Protein AF-A0A715ZH93-F1 (afdb_monomer_lite)

Sequence (88 aa):
AQGETQVVRISSLDSSWSLFRPEKMPVADGERLRVTGKIPGLRVSGGDRLQVASVSEDAMTVVVPGRAEPASLPVSDSPFTALKLENG

pLDDT: mean 91.55, std 5.79, range [60.03, 96.81]

Secondary structure (DSSP, 8-state):
---------GGG--TT------------T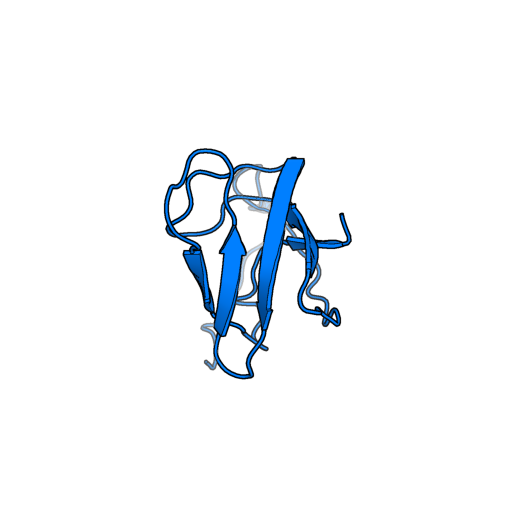T-EEEE-S--TTS---TT-EEEEEEE-SSEEEEE-TT-SSPEEEE--SSTTT---EEE-

Foldseek 3Di:
DPDDDDDDDPVPDDPVDDDDDDDDDDDAAQFKKAACADDPPDPDGGGAIWTWHGDDPFWTWIDHPPDPDTDIDGDDPDPVRDGRIDRD

Struct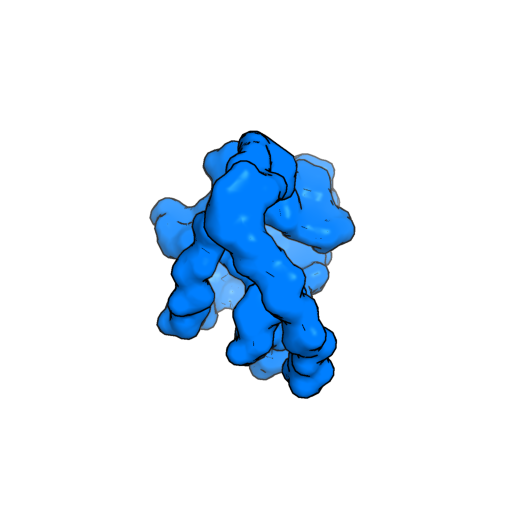ure (mmCIF, N/CA/C/O backbone):
data_AF-A0A715ZH93-F1
#
_entry.id   AF-A0A715ZH93-F1
#
loop_
_atom_site.group_PDB
_atom_site.id
_atom_site.type_symbol
_atom_site.label_atom_id
_atom_site.label_alt_id
_atom_site.label_comp_id
_atom_site.label_asym_id
_atom_site.label_entity_id
_atom_site.label_seq_id
_atom_site.pdbx_PDB_ins_code
_atom_site.Cartn_x
_atom_site.Cartn_y
_atom_site.Cartn_z
_atom_site.occupancy
_atom_site.B_iso_or_equiv
_atom_site.auth_seq_id
_atom_site.auth_comp_id
_atom_site.auth_asym_id
_atom_site.auth_atom_id
_atom_site.pdbx_PDB_model_num
ATOM 1 N N . ALA A 1 1 ? -6.275 -15.880 -0.577 1.00 60.03 1 ALA A N 1
ATOM 2 C CA . ALA A 1 1 ? -6.579 -16.413 -1.924 1.00 60.03 1 ALA A CA 1
ATOM 3 C C . ALA A 1 1 ? -5.468 -17.370 -2.344 1.00 60.03 1 ALA A C 1
ATOM 5 O O . ALA A 1 1 ? -4.306 -17.043 -2.130 1.00 60.03 1 ALA A O 1
ATOM 6 N N . GLN A 1 2 ? -5.802 -18.541 -2.888 1.00 68.88 2 GLN A N 1
ATOM 7 C CA . GLN A 1 2 ? -4.820 -19.445 -3.496 1.00 68.88 2 GLN A CA 1
ATOM 8 C C . GLN A 1 2 ? -4.515 -18.900 -4.899 1.00 68.88 2 GLN A C 1
ATOM 10 O O . GLN A 1 2 ? -5.417 -18.820 -5.727 1.00 68.88 2 GLN A O 1
ATOM 15 N N . GLY A 1 3 ? -3.298 -18.395 -5.112 1.00 77.00 3 GLY A N 1
ATOM 16 C CA . GLY A 1 3 ? -2.908 -17.752 -6.371 1.00 77.00 3 GLY A CA 1
ATOM 17 C C . GLY A 1 3 ? -2.785 -18.743 -7.532 1.00 77.00 3 GLY A C 1
ATOM 18 O O . GLY A 1 3 ? -2.550 -19.934 -7.320 1.00 77.00 3 GLY A O 1
ATOM 19 N N . GLU A 1 4 ? -2.921 -18.246 -8.761 1.00 90.44 4 GLU A N 1
A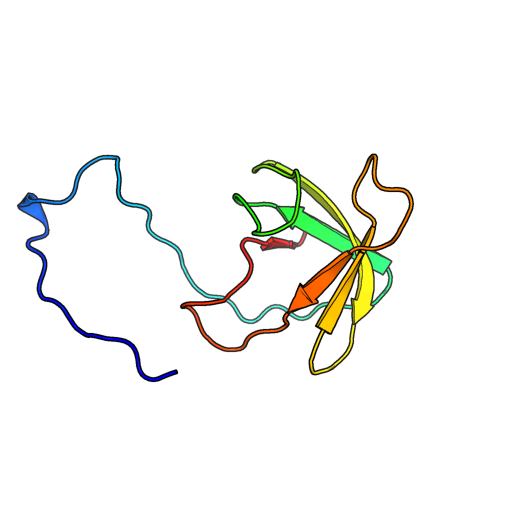TOM 20 C CA . GLU A 1 4 ? -2.607 -19.006 -9.975 1.00 90.44 4 GLU A CA 1
ATOM 21 C C . GLU A 1 4 ? -1.087 -19.197 -10.104 1.00 90.44 4 GLU A C 1
ATOM 23 O O . GLU A 1 4 ? -0.306 -18.318 -9.737 1.00 90.44 4 GLU A O 1
ATOM 28 N N . THR A 1 5 ? -0.654 -20.356 -10.605 1.00 91.12 5 THR A N 1
ATOM 29 C CA . THR A 1 5 ? 0.768 -20.640 -10.848 1.00 91.12 5 THR A CA 1
ATOM 30 C C . THR A 1 5 ? 1.046 -20.682 -12.342 1.00 91.12 5 THR A C 1
ATOM 32 O O . THR A 1 5 ? 0.435 -21.461 -13.067 1.00 91.12 5 THR A O 1
ATOM 35 N N . GLN A 1 6 ? 2.027 -19.897 -12.784 1.00 92.31 6 GLN A N 1
ATOM 36 C CA . GLN A 1 6 ? 2.524 -19.898 -14.156 1.00 92.31 6 GLN A CA 1
ATOM 37 C C . GLN A 1 6 ? 4.050 -20.016 -14.159 1.00 92.31 6 GLN A C 1
ATOM 39 O O . GLN A 1 6 ? 4.736 -19.386 -13.355 1.00 92.31 6 GLN A O 1
ATOM 44 N N . VAL A 1 7 ? 4.592 -20.806 -15.088 1.00 95.31 7 VAL A N 1
ATOM 45 C CA . VAL A 1 7 ? 6.041 -20.891 -15.305 1.00 95.31 7 VAL A CA 1
ATOM 46 C C . VAL A 1 7 ? 6.477 -19.781 -16.257 1.00 95.31 7 VAL A C 1
ATOM 48 O O . VAL A 1 7 ? 6.020 -19.714 -17.397 1.00 95.31 7 VAL A O 1
ATOM 51 N N . VAL A 1 8 ? 7.402 -18.938 -15.800 1.00 95.62 8 VAL A N 1
ATOM 52 C CA . VAL A 1 8 ? 8.023 -17.865 -16.588 1.00 95.62 8 VAL A CA 1
ATOM 53 C C . VAL A 1 8 ? 9.528 -18.111 -16.644 1.00 95.62 8 VAL A C 1
ATOM 55 O O . VAL A 1 8 ? 10.153 -18.432 -15.632 1.00 95.62 8 VAL A O 1
ATOM 58 N N . ARG A 1 9 ? 10.133 -17.989 -17.831 1.00 96.62 9 ARG A N 1
ATOM 59 C CA . ARG A 1 9 ? 11.589 -18.117 -17.974 1.00 96.62 9 ARG A CA 1
ATOM 60 C C . ARG A 1 9 ? 12.253 -16.860 -17.425 1.00 96.62 9 ARG A C 1
ATOM 62 O O . ARG A 1 9 ? 11.874 -15.757 -17.793 1.00 96.62 9 ARG A O 1
ATOM 69 N N . ILE A 1 10 ? 13.301 -17.014 -16.618 1.00 95.31 10 ILE A N 1
ATOM 70 C CA . ILE A 1 10 ? 14.059 -15.862 -16.097 1.00 95.31 10 ILE A CA 1
ATOM 71 C C . ILE A 1 10 ? 14.596 -14.993 -17.249 1.00 95.31 10 ILE A C 1
ATOM 73 O O . ILE A 1 10 ? 14.598 -13.772 -17.154 1.00 95.31 10 ILE A O 1
ATOM 77 N N . SER A 1 11 ? 14.964 -15.608 -18.379 1.00 96.31 11 SER A N 1
ATOM 78 C CA . SER A 1 11 ? 15.439 -14.901 -19.575 1.00 96.31 11 SER A CA 1
ATOM 79 C C . SER A 1 11 ? 14.382 -14.064 -20.303 1.00 96.31 11 SER A C 1
ATOM 81 O O . SER A 1 11 ? 14.751 -13.292 -21.181 1.00 96.31 11 SER A O 1
ATOM 83 N N . SER A 1 12 ? 13.091 -14.213 -19.984 1.00 96.00 12 SER A N 1
ATOM 84 C CA . SER A 1 12 ? 12.024 -13.363 -20.529 1.00 96.00 12 SER A CA 1
ATOM 85 C C . SER A 1 12 ? 11.633 -12.211 -19.603 1.00 96.00 12 SER A C 1
ATOM 87 O O . SER A 1 12 ? 10.686 -11.497 -19.914 1.00 96.00 12 SER A O 1
ATOM 89 N N . LEU A 1 13 ? 12.300 -12.051 -18.456 1.00 96.56 13 LEU A N 1
ATOM 90 C CA . LEU A 1 13 ? 12.064 -10.918 -17.567 1.00 96.56 13 LEU A CA 1
ATOM 91 C C . LEU A 1 13 ? 12.749 -9.667 -18.128 1.00 96.56 13 LEU A C 1
ATOM 93 O O . LEU A 1 13 ? 13.922 -9.700 -18.498 1.00 96.56 13 LEU A O 1
ATOM 97 N N . ASP A 1 14 ? 12.015 -8.563 -18.151 1.00 96.38 14 ASP A N 1
ATOM 98 C CA . ASP A 1 14 ? 12.494 -7.238 -18.537 1.00 96.38 14 ASP A CA 1
ATOM 99 C C . ASP A 1 14 ? 12.105 -6.186 -17.478 1.00 96.38 14 ASP A C 1
ATOM 101 O O . ASP A 1 14 ? 11.686 -6.519 -16.366 1.00 96.38 14 ASP A O 1
ATOM 105 N N . SER A 1 15 ? 12.248 -4.901 -17.809 1.00 95.88 15 SER A N 1
ATOM 106 C CA . SER A 1 15 ? 11.972 -3.785 -16.896 1.00 95.88 15 SER A CA 1
ATOM 107 C C . SER A 1 15 ? 10.498 -3.612 -16.514 1.00 95.88 15 SER A C 1
ATOM 109 O O . SER A 1 15 ? 10.201 -2.797 -15.642 1.00 95.88 15 SER A O 1
ATOM 111 N N . SER A 1 16 ? 9.570 -4.359 -17.122 1.00 94.38 16 SER A N 1
ATOM 112 C CA . SER A 1 16 ? 8.166 -4.379 -16.694 1.00 94.38 16 SER A CA 1
ATOM 113 C C . SER A 1 16 ? 7.949 -5.158 -15.389 1.00 94.38 16 SER A C 1
ATOM 115 O O . SER A 1 16 ? 6.902 -5.016 -14.754 1.00 94.38 16 SER A O 1
ATOM 117 N N . TRP A 1 17 ? 8.939 -5.947 -14.955 1.00 94.06 17 TRP A N 1
ATOM 118 C CA . TRP A 1 17 ? 8.874 -6.745 -13.736 1.00 94.06 17 TRP A CA 1
ATOM 119 C C . TRP A 1 17 ? 9.446 -6.007 -12.528 1.00 94.06 17 TRP A C 1
ATOM 121 O O . TRP A 1 17 ? 10.376 -5.209 -12.613 1.00 94.06 17 TRP A O 1
ATOM 131 N N . SER A 1 18 ? 8.895 -6.299 -11.354 1.00 91.19 18 SER A N 1
ATOM 132 C CA . SER A 1 18 ? 9.387 -5.785 -10.077 1.00 91.19 18 SER A CA 1
ATOM 133 C C . SER A 1 18 ? 9.361 -6.892 -9.034 1.00 91.19 18 SER A C 1
ATOM 135 O O . SER A 1 18 ? 8.394 -7.648 -8.951 1.00 91.19 18 SER A O 1
ATOM 137 N N . LEU A 1 19 ? 10.424 -6.975 -8.236 1.00 91.44 19 LEU A N 1
ATOM 138 C CA . LEU A 1 19 ? 10.553 -7.936 -7.147 1.00 91.44 19 LEU A CA 1
ATOM 139 C C . LEU A 1 19 ? 10.306 -7.235 -5.812 1.00 91.44 19 LEU A C 1
ATOM 141 O O . LEU A 1 19 ? 10.887 -6.187 -5.539 1.00 91.44 19 LEU A O 1
ATOM 145 N N . PHE A 1 20 ? 9.476 -7.846 -4.973 1.00 90.12 20 PHE A N 1
ATOM 146 C CA . PHE A 1 20 ? 9.173 -7.369 -3.628 1.00 90.12 20 PHE A CA 1
ATOM 147 C C . PHE A 1 20 ? 9.423 -8.489 -2.622 1.00 90.12 20 PHE A C 1
ATOM 149 O O . PHE A 1 20 ? 9.220 -9.665 -2.930 1.00 90.12 20 PHE A O 1
ATOM 156 N N . ARG A 1 21 ? 9.834 -8.118 -1.409 1.00 90.88 21 ARG A N 1
ATOM 157 C CA . ARG A 1 21 ? 9.917 -9.035 -0.272 1.00 90.88 21 ARG A CA 1
ATOM 158 C C . ARG A 1 21 ? 8.753 -8.733 0.675 1.00 90.88 21 ARG A C 1
ATOM 160 O O . ARG A 1 21 ? 8.695 -7.609 1.164 1.00 90.88 21 ARG A O 1
ATOM 167 N N . PRO A 1 22 ? 7.834 -9.682 0.923 1.00 90.62 22 PRO A N 1
ATOM 168 C CA . PRO A 1 22 ? 6.759 -9.467 1.880 1.00 90.62 22 PRO A CA 1
ATOM 169 C C . PRO A 1 22 ? 7.317 -9.426 3.304 1.00 90.62 22 PRO A C 1
ATOM 171 O O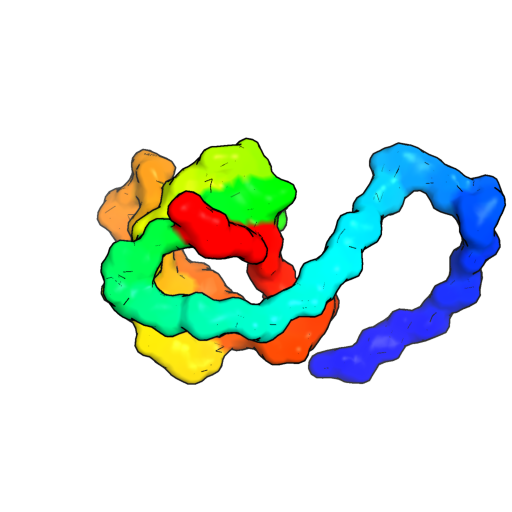 . PRO A 1 22 ? 8.212 -10.199 3.653 1.00 90.62 22 PRO A O 1
ATOM 174 N N . GLU A 1 23 ? 6.753 -8.550 4.126 1.00 90.94 23 GLU A N 1
ATOM 175 C CA . GLU A 1 23 ? 7.113 -8.383 5.529 1.00 90.94 23 GLU A CA 1
ATOM 176 C C . GLU A 1 23 ? 5.842 -8.209 6.362 1.00 90.94 23 GLU A C 1
ATOM 178 O O . GLU A 1 23 ? 4.893 -7.551 5.936 1.00 90.94 23 GLU A O 1
ATOM 183 N N . LYS A 1 24 ? 5.815 -8.825 7.547 1.00 90.12 24 LYS A N 1
ATOM 184 C CA . LYS A 1 24 ? 4.804 -8.531 8.563 1.00 90.12 24 LYS A CA 1
ATOM 185 C C . LYS A 1 24 ? 5.380 -7.463 9.477 1.00 90.12 24 LYS A C 1
ATOM 187 O O . LYS A 1 24 ? 6.252 -7.772 10.284 1.00 90.12 24 LYS A O 1
ATOM 192 N N . MET A 1 25 ? 4.893 -6.238 9.342 1.00 90.50 25 MET A N 1
ATOM 193 C CA . MET A 1 25 ? 5.299 -5.122 10.192 1.00 90.50 25 MET A CA 1
ATOM 194 C C . MET A 1 25 ? 4.184 -4.788 11.193 1.00 90.50 25 MET A C 1
ATOM 196 O O . MET A 1 25 ? 3.013 -4.775 10.802 1.00 90.50 25 MET A O 1
ATOM 200 N N . PRO A 1 26 ? 4.506 -4.540 12.474 1.00 90.56 26 PRO A N 1
ATOM 201 C CA . PRO A 1 26 ? 3.539 -3.972 13.403 1.00 90.56 26 PRO A CA 1
ATOM 202 C C . PRO A 1 26 ? 3.229 -2.530 12.987 1.00 90.56 26 PRO A C 1
ATOM 204 O O . PRO A 1 26 ? 4.130 -1.813 12.557 1.00 90.56 26 PRO A O 1
ATOM 207 N N . VAL A 1 27 ? 1.967 -2.120 13.119 1.00 93.75 27 VAL A N 1
ATOM 208 C CA . VAL A 1 27 ? 1.536 -0.740 12.871 1.00 93.75 27 VAL A CA 1
ATOM 209 C C . VAL A 1 27 ? 0.643 -0.275 14.012 1.00 93.75 27 VAL A C 1
ATOM 211 O O . VAL A 1 27 ? -0.231 -1.027 14.448 1.00 93.75 27 VAL A O 1
ATOM 214 N N . ALA A 1 28 ? 0.848 0.954 14.478 1.00 94.56 28 ALA A N 1
ATOM 215 C CA . ALA A 1 28 ? 0.052 1.567 15.536 1.00 94.56 28 ALA A CA 1
ATOM 216 C C . ALA A 1 28 ? -0.610 2.887 15.107 1.00 94.56 28 ALA A C 1
ATOM 218 O O . ALA A 1 28 ? -0.193 3.557 14.160 1.00 94.56 28 ALA A O 1
ATOM 219 N N . ASP A 1 29 ? -1.635 3.291 15.855 1.00 96.19 29 ASP A N 1
ATOM 220 C CA . ASP A 1 29 ? -2.283 4.593 15.702 1.00 96.19 29 ASP A CA 1
ATOM 221 C C . ASP A 1 29 ? -1.265 5.733 15.867 1.00 96.19 29 ASP A C 1
ATOM 223 O O . ASP A 1 29 ? -0.424 5.730 16.768 1.00 96.19 29 ASP A O 1
ATOM 227 N N . GLY A 1 30 ? -1.335 6.731 14.987 1.00 95.31 30 GLY A N 1
ATOM 228 C CA . GLY A 1 30 ? -0.408 7.862 14.960 1.00 95.31 30 GLY A CA 1
ATOM 229 C C . GLY A 1 30 ? 0.939 7.577 14.287 1.00 95.31 30 GLY A C 1
ATOM 230 O O . GLY A 1 30 ? 1.707 8.521 14.078 1.00 95.31 30 GLY A O 1
ATOM 231 N N . GLU A 1 31 ? 1.228 6.328 13.911 1.00 95.94 31 GLU A N 1
ATOM 232 C CA . GLU A 1 31 ? 2.477 5.959 13.248 1.00 95.94 31 GLU A CA 1
ATOM 233 C C . GLU A 1 31 ? 2.634 6.638 11.880 1.00 95.94 31 GLU A C 1
ATOM 235 O O . GLU A 1 31 ? 1.669 6.991 11.196 1.00 95.94 31 GLU A O 1
ATOM 240 N N . ARG A 1 32 ? 3.888 6.843 11.475 1.00 96.19 32 ARG A N 1
ATOM 241 C CA . ARG A 1 32 ? 4.240 7.375 10.161 1.00 96.19 32 ARG A CA 1
ATOM 242 C C . ARG A 1 32 ? 4.770 6.262 9.280 1.00 96.19 32 ARG A C 1
ATOM 244 O O . ARG A 1 32 ? 5.742 5.597 9.621 1.00 96.19 32 ARG A O 1
ATOM 251 N N . LEU A 1 33 ? 4.157 6.133 8.114 1.00 95.69 33 LEU A N 1
ATOM 252 C CA . LEU A 1 33 ? 4.529 5.150 7.110 1.00 95.69 33 LEU A CA 1
ATOM 253 C C . LEU A 1 33 ? 5.023 5.854 5.855 1.00 95.69 33 LEU A C 1
ATOM 255 O O . LEU A 1 33 ? 4.578 6.958 5.513 1.00 95.69 33 LEU A O 1
ATOM 259 N N . ARG A 1 34 ? 5.929 5.191 5.147 1.00 95.75 34 ARG A N 1
ATOM 260 C CA . ARG A 1 34 ? 6.431 5.627 3.853 1.00 95.75 34 ARG A CA 1
ATOM 261 C C . ARG A 1 34 ? 5.917 4.708 2.764 1.00 95.75 34 ARG A C 1
ATOM 263 O O . ARG A 1 34 ? 5.884 3.491 2.905 1.00 95.75 34 ARG A O 1
ATOM 270 N N . VAL A 1 35 ? 5.491 5.316 1.669 1.00 95.25 35 VAL A N 1
ATOM 271 C CA . VAL A 1 35 ? 4.999 4.611 0.492 1.00 95.25 35 VAL A CA 1
ATOM 272 C C . VAL A 1 35 ? 6.192 4.164 -0.346 1.00 95.25 35 VAL A C 1
ATOM 274 O O . VAL A 1 35 ? 7.031 4.984 -0.710 1.00 95.25 35 VAL A O 1
ATOM 277 N N . THR A 1 36 ? 6.263 2.880 -0.697 1.00 93.50 36 THR A N 1
ATOM 278 C CA . THR A 1 36 ? 7.330 2.325 -1.558 1.00 93.50 36 THR A CA 1
ATOM 279 C C . THR A 1 36 ? 6.872 2.119 -3.004 1.00 93.50 36 THR A C 1
ATOM 281 O O . THR A 1 36 ? 7.672 1.850 -3.897 1.00 93.50 36 THR A O 1
ATOM 284 N N . GLY A 1 37 ? 5.578 2.299 -3.280 1.00 91.56 37 GLY A N 1
ATOM 285 C CA . GLY A 1 37 ? 5.018 2.265 -4.626 1.00 91.56 37 GLY A CA 1
ATOM 286 C C . GLY A 1 37 ? 3.529 2.596 -4.649 1.00 91.56 37 GLY A C 1
ATOM 287 O O . GLY A 1 37 ? 2.925 2.883 -3.625 1.00 91.56 37 GLY A O 1
ATOM 288 N N . LYS A 1 38 ? 2.913 2.550 -5.831 1.00 91.31 38 LYS A N 1
ATOM 289 C CA . LYS A 1 38 ? 1.497 2.908 -5.998 1.00 91.31 38 LYS A CA 1
ATOM 290 C C . LYS A 1 38 ? 0.578 2.072 -5.095 1.00 91.31 38 LYS A C 1
ATOM 292 O O . LYS A 1 38 ? 0.630 0.842 -5.143 1.00 91.31 38 LYS A O 1
ATOM 297 N N . ILE A 1 39 ? -0.314 2.750 -4.373 1.00 91.44 39 ILE A N 1
ATOM 298 C CA . ILE A 1 39 ? -1.393 2.144 -3.583 1.00 91.44 39 ILE A CA 1
ATOM 299 C C . ILE A 1 39 ? -2.722 2.358 -4.325 1.00 91.44 39 ILE A C 1
ATOM 301 O O . ILE A 1 39 ? -3.056 3.502 -4.647 1.00 91.44 39 ILE A O 1
ATOM 305 N N . PRO A 1 40 ? -3.487 1.295 -4.641 1.00 87.31 40 PRO A N 1
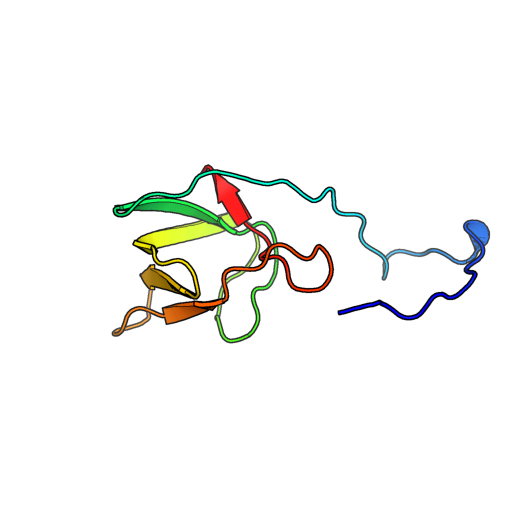ATOM 306 C CA . PRO A 1 40 ? -4.791 1.430 -5.286 1.00 87.31 40 PRO A CA 1
ATOM 307 C C . PRO A 1 40 ? -5.729 2.365 -4.511 1.00 87.31 40 PRO A C 1
ATOM 309 O O . PRO A 1 40 ? -5.800 2.313 -3.289 1.00 87.31 40 PRO A O 1
ATOM 312 N N . GLY A 1 41 ? -6.449 3.234 -5.223 1.00 87.75 41 GLY A N 1
ATOM 313 C CA . GLY A 1 41 ? -7.403 4.176 -4.621 1.00 87.75 41 GLY A CA 1
ATOM 314 C C . GLY A 1 41 ? -6.788 5.440 -4.006 1.00 87.75 41 GLY A C 1
ATOM 315 O O . GLY A 1 41 ? -7.524 6.392 -3.751 1.00 87.75 41 GLY A O 1
ATOM 316 N N . LEU A 1 42 ? -5.463 5.508 -3.837 1.00 91.75 42 LEU A N 1
ATOM 317 C CA . LEU A 1 42 ? -4.769 6.696 -3.339 1.00 91.75 42 LEU A CA 1
ATOM 318 C C . LEU A 1 42 ? -3.975 7.400 -4.443 1.00 91.75 42 LEU A C 1
ATOM 320 O O . LEU A 1 42 ? -3.375 6.769 -5.313 1.00 91.75 42 LEU A O 1
ATOM 324 N N . ARG A 1 43 ? -3.922 8.734 -4.378 1.00 91.19 43 ARG A N 1
ATOM 325 C CA . ARG A 1 43 ? -3.019 9.553 -5.202 1.00 91.19 43 ARG A CA 1
ATOM 326 C C . ARG A 1 43 ? -1.692 9.762 -4.471 1.00 91.19 43 ARG A C 1
ATOM 328 O O . ARG A 1 43 ? -1.373 10.882 -4.097 1.00 91.19 43 ARG A O 1
ATOM 335 N N . VAL A 1 44 ? -0.965 8.669 -4.251 1.00 92.38 44 VAL A N 1
ATOM 336 C CA . VAL A 1 44 ? 0.372 8.667 -3.635 1.00 92.38 44 VAL A CA 1
ATOM 337 C C . VAL A 1 44 ? 1.354 7.859 -4.475 1.00 92.38 44 VAL A C 1
ATOM 339 O O . VAL A 1 44 ? 0.964 6.943 -5.206 1.00 92.38 44 VAL A O 1
ATOM 342 N N . SER A 1 45 ? 2.628 8.209 -4.365 1.00 92.44 45 SER A N 1
ATOM 343 C CA . SER A 1 45 ? 3.755 7.614 -5.077 1.00 92.44 45 SER A CA 1
ATOM 344 C C . SER A 1 45 ? 4.874 7.222 -4.113 1.00 92.44 45 SER A C 1
ATOM 346 O O . SER A 1 45 ? 4.855 7.568 -2.933 1.00 92.44 45 SER A O 1
ATOM 348 N N . GLY A 1 46 ? 5.859 6.476 -4.620 1.00 92.62 46 GLY A N 1
ATOM 349 C CA . GLY A 1 46 ? 7.040 6.109 -3.840 1.0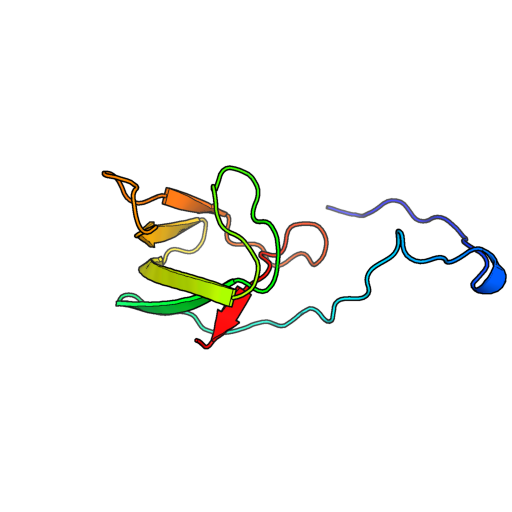0 92.62 46 GLY A CA 1
ATOM 350 C C . GLY A 1 46 ? 7.725 7.343 -3.241 1.00 92.62 46 GLY A C 1
ATOM 351 O O . GLY A 1 46 ? 7.954 8.323 -3.945 1.00 92.62 46 GLY A O 1
ATOM 352 N N . GLY A 1 47 ? 8.036 7.288 -1.948 1.00 92.12 47 GLY A N 1
ATOM 353 C CA . GLY A 1 47 ? 8.624 8.381 -1.177 1.00 92.12 47 GLY A CA 1
ATOM 354 C C . GLY A 1 47 ? 7.616 9.227 -0.392 1.00 92.12 47 GLY A C 1
ATOM 355 O O . GLY A 1 47 ? 8.032 9.889 0.565 1.00 92.12 47 GLY A O 1
ATOM 356 N N . ASP A 1 48 ? 6.321 9.167 -0.728 1.00 94.81 48 ASP A N 1
ATOM 357 C CA . ASP A 1 48 ? 5.273 9.881 0.006 1.00 94.81 48 ASP A CA 1
ATOM 358 C C . ASP A 1 48 ? 5.121 9.347 1.434 1.00 94.81 48 ASP A C 1
ATOM 360 O O . ASP A 1 48 ? 5.430 8.192 1.738 1.00 94.81 48 ASP A O 1
ATOM 364 N N . ARG A 1 49 ? 4.618 10.210 2.321 1.00 95.19 49 ARG A N 1
ATOM 365 C CA . ARG A 1 49 ? 4.371 9.884 3.728 1.00 95.19 49 ARG A CA 1
ATOM 366 C C . ARG A 1 49 ? 2.883 9.835 4.025 1.00 95.19 49 ARG A C 1
ATOM 368 O O . ARG A 1 49 ? 2.127 10.701 3.586 1.00 95.19 49 ARG A O 1
ATOM 375 N N . LEU A 1 50 ? 2.506 8.857 4.835 1.00 95.56 50 LEU A N 1
ATOM 376 C CA . LEU A 1 50 ? 1.163 8.666 5.360 1.00 95.56 50 LEU A CA 1
ATOM 377 C C . LEU A 1 50 ? 1.215 8.680 6.885 1.00 95.56 50 LEU A C 1
ATOM 379 O O . LEU A 1 50 ? 2.170 8.178 7.480 1.00 95.56 50 LEU A O 1
ATOM 383 N N . GLN A 1 51 ? 0.190 9.250 7.511 1.00 96.31 51 GLN A N 1
ATOM 384 C CA . GLN A 1 51 ? 0.008 9.160 8.956 1.00 96.31 51 GLN A CA 1
ATOM 385 C C . GLN A 1 51 ? -1.153 8.222 9.253 1.00 96.31 51 GLN A C 1
ATOM 387 O O . GLN A 1 51 ? -2.245 8.407 8.721 1.00 96.31 51 GLN A O 1
ATOM 392 N N . VAL A 1 52 ? -0.921 7.229 10.099 1.00 96.81 52 VAL A N 1
ATOM 393 C CA . VAL A 1 52 ? -1.945 6.287 10.538 1.00 96.81 52 VAL A CA 1
ATOM 394 C C . VAL A 1 52 ? -2.887 7.006 11.496 1.00 96.81 52 VAL A C 1
ATOM 396 O O . VAL A 1 52 ? -2.454 7.580 12.493 1.00 96.81 52 VAL A O 1
ATOM 399 N N . ALA A 1 53 ? -4.175 7.016 11.166 1.00 96.75 53 ALA A N 1
ATOM 400 C CA . ALA A 1 53 ? -5.217 7.577 12.017 1.00 96.75 53 ALA A CA 1
ATOM 401 C C . ALA A 1 53 ? -5.805 6.510 12.947 1.00 96.75 53 ALA A C 1
ATOM 403 O O . ALA A 1 53 ? -6.024 6.797 14.119 1.00 96.75 53 ALA A O 1
ATOM 404 N N . SER A 1 54 ? -6.023 5.295 12.438 1.00 96.31 54 SER A N 1
ATOM 405 C CA . SER A 1 54 ? -6.443 4.149 13.244 1.00 96.31 54 SER A CA 1
ATOM 406 C C . SER A 1 54 ? -6.069 2.818 12.597 1.00 96.31 54 SER A C 1
ATOM 408 O O . SER A 1 54 ? -6.017 2.713 11.366 1.00 96.31 54 SER A O 1
ATOM 410 N N . VAL A 1 55 ? -5.866 1.790 13.416 1.00 94.25 55 VAL A N 1
ATOM 411 C CA . VAL A 1 55 ? -5.638 0.405 12.991 1.00 94.25 55 VAL A CA 1
ATOM 412 C C . VAL A 1 55 ? -6.690 -0.513 13.611 1.00 94.25 55 VAL A C 1
ATOM 414 O O . VAL A 1 55 ? -6.989 -0.442 14.800 1.00 94.25 55 VAL A O 1
ATOM 417 N N . SER A 1 56 ? -7.246 -1.402 12.794 1.00 92.06 56 SER A N 1
ATOM 418 C CA . SER A 1 56 ? -8.113 -2.507 13.210 1.00 92.06 56 SER A CA 1
ATOM 419 C C . SER A 1 56 ? -7.710 -3.785 12.471 1.00 92.06 56 SER A C 1
ATOM 421 O O . SER A 1 56 ? -6.859 -3.734 11.583 1.00 92.06 56 SER A O 1
ATOM 423 N N . GLU A 1 57 ? -8.312 -4.923 12.824 1.00 86.88 57 GLU A N 1
ATOM 424 C CA . GLU A 1 57 ? -7.999 -6.215 12.194 1.00 86.88 57 GLU A CA 1
ATOM 425 C C . GLU A 1 57 ? -8.266 -6.218 10.679 1.00 86.88 57 GLU A C 1
ATOM 427 O O . GLU A 1 57 ? -7.475 -6.774 9.922 1.00 86.88 57 GLU A O 1
ATOM 432 N N . ASP A 1 58 ? -9.326 -5.539 10.230 1.00 88.19 58 ASP A N 1
ATOM 433 C CA . ASP A 1 58 ? -9.756 -5.566 8.826 1.00 88.19 58 ASP A CA 1
ATOM 434 C C . ASP A 1 58 ? -9.225 -4.382 8.005 1.00 88.19 58 ASP A C 1
ATOM 436 O O . ASP A 1 58 ? -9.029 -4.470 6.787 1.00 88.19 58 ASP A O 1
ATOM 440 N N . ALA A 1 59 ? -9.020 -3.236 8.657 1.00 92.75 59 ALA A N 1
ATOM 441 C CA . ALA A 1 59 ? -8.706 -1.990 7.974 1.00 92.75 59 ALA A CA 1
ATOM 442 C C . ALA A 1 59 ? -7.804 -1.069 8.795 1.00 92.75 59 ALA A C 1
ATOM 444 O O . ALA A 1 59 ? -7.949 -0.920 10.009 1.00 92.75 59 ALA A O 1
ATOM 445 N N . MET A 1 60 ? -6.932 -0.366 8.081 1.00 95.00 60 MET A N 1
ATOM 446 C CA . MET A 1 60 ? -6.142 0.744 8.592 1.00 95.00 60 MET A CA 1
ATOM 447 C C . MET A 1 60 ? -6.621 2.032 7.927 1.00 95.00 60 MET A C 1
ATOM 449 O O . MET A 1 60 ? -6.765 2.086 6.705 1.00 95.00 60 MET A O 1
ATOM 453 N N . THR A 1 61 ? -6.850 3.086 8.704 1.00 96.44 61 THR A N 1
ATOM 454 C CA . THR A 1 61 ? -7.142 4.412 8.157 1.00 96.44 61 THR A CA 1
ATOM 455 C C . THR A 1 61 ? -5.898 5.289 8.169 1.00 96.44 61 THR A C 1
ATOM 457 O O . THR A 1 61 ? -5.123 5.289 9.125 1.00 96.44 61 THR A O 1
ATOM 460 N N . VAL A 1 62 ? -5.688 6.041 7.090 1.00 96.44 62 VAL A N 1
ATOM 461 C CA . VAL A 1 62 ? -4.520 6.911 6.926 1.00 96.44 62 VAL A CA 1
ATOM 462 C C . VAL A 1 62 ? -4.920 8.312 6.488 1.00 96.44 62 VAL A C 1
ATOM 464 O O . VAL A 1 62 ? -5.769 8.502 5.616 1.00 96.44 62 VAL A O 1
ATOM 467 N N . VAL A 1 63 ? -4.268 9.314 7.060 1.00 96.50 63 VAL A N 1
ATOM 468 C CA . VAL A 1 63 ? -4.318 10.689 6.574 1.00 96.50 63 VAL A CA 1
ATOM 469 C C . VAL A 1 63 ? -3.365 10.808 5.390 1.00 96.50 63 VAL A C 1
ATOM 471 O O . VAL A 1 63 ? -2.165 10.547 5.503 1.00 96.50 63 VAL A O 1
ATOM 474 N N . VAL A 1 64 ? -3.920 11.207 4.247 1.00 94.44 64 VAL A N 1
ATOM 475 C CA . VAL A 1 64 ? -3.179 11.425 3.002 1.00 94.44 64 VAL A CA 1
ATOM 476 C C . VAL A 1 64 ? -3.065 12.932 2.766 1.00 94.44 64 VAL A C 1
ATOM 478 O O . VAL A 1 64 ? -4.100 13.606 2.758 1.00 94.44 64 VAL A O 1
ATOM 481 N N . PRO A 1 65 ? -1.859 13.483 2.540 1.00 88.75 65 PRO A N 1
ATOM 482 C CA . PRO A 1 65 ? -1.705 14.894 2.205 1.00 88.75 65 PRO A CA 1
ATOM 483 C C . PRO A 1 65 ? -2.597 15.305 1.025 1.00 88.75 65 PRO A C 1
ATOM 485 O O . PRO A 1 65 ? -2.623 14.649 -0.014 1.00 88.75 65 PRO A O 1
ATOM 488 N N . GLY A 1 66 ? -3.349 16.395 1.192 1.00 88.50 66 GLY A N 1
ATOM 489 C CA . GLY A 1 66 ? -4.260 16.905 0.163 1.00 88.50 66 GLY A CA 1
ATOM 490 C C . GLY A 1 66 ? -5.621 16.202 0.084 1.00 88.50 66 GLY A C 1
ATOM 491 O O . GLY A 1 66 ? -6.421 16.547 -0.786 1.00 88.50 66 GLY A O 1
ATOM 492 N N . ARG A 1 67 ? -5.922 15.256 0.984 1.00 90.06 67 ARG A N 1
ATOM 493 C CA . ARG A 1 67 ? -7.262 14.675 1.144 1.00 90.06 67 ARG A CA 1
ATOM 494 C C . ARG A 1 67 ? -7.920 15.223 2.411 1.00 90.06 67 ARG A C 1
ATOM 496 O O . ARG A 1 67 ? -7.277 15.289 3.451 1.00 90.06 67 ARG A O 1
ATOM 503 N N . ALA A 1 68 ? -9.193 15.609 2.313 1.00 89.00 68 ALA A N 1
ATOM 504 C CA . ALA A 1 68 ? -9.951 16.127 3.454 1.00 89.00 68 ALA A CA 1
ATOM 505 C C . ALA A 1 68 ? -10.269 15.032 4.486 1.00 89.00 68 ALA A C 1
ATOM 507 O O . ALA A 1 68 ? -10.137 15.256 5.682 1.00 89.00 68 ALA A O 1
ATOM 508 N N . GLU A 1 69 ? -10.628 13.837 4.009 1.00 93.31 69 GLU A N 1
ATOM 509 C CA . GLU A 1 69 ? -11.005 12.702 4.856 1.00 93.31 69 GLU A CA 1
ATOM 510 C C . GLU A 1 69 ? -9.897 11.632 4.916 1.00 93.31 69 GLU A C 1
ATOM 512 O O . GLU A 1 69 ? -9.204 11.415 3.907 1.00 93.31 69 GLU A O 1
ATOM 517 N N . PRO A 1 70 ? -9.748 10.894 6.034 1.00 94.44 70 PRO A N 1
ATOM 518 C CA . PRO A 1 70 ? -8.876 9.723 6.124 1.00 94.44 70 PRO A CA 1
ATOM 519 C C . PRO A 1 70 ? -9.278 8.617 5.146 1.00 94.44 70 PRO A C 1
ATOM 521 O O . PRO A 1 70 ? -10.459 8.388 4.868 1.00 94.44 70 PRO A O 1
ATOM 524 N N . ALA A 1 71 ? -8.293 7.947 4.555 1.00 95.31 71 ALA A N 1
ATOM 525 C CA . ALA A 1 71 ? -8.508 6.872 3.594 1.00 95.31 71 ALA A CA 1
ATOM 526 C C . ALA A 1 71 ? -8.413 5.514 4.272 1.00 95.31 71 ALA A C 1
ATOM 528 O O . ALA A 1 71 ? -7.484 5.279 5.033 1.00 95.31 71 ALA A O 1
ATOM 529 N N . SER A 1 72 ? -9.357 4.624 3.974 1.00 94.94 72 SER A N 1
ATOM 530 C CA . SER A 1 72 ? -9.319 3.243 4.444 1.00 94.94 72 SER A CA 1
ATOM 531 C C . SER A 1 72 ? -8.475 2.396 3.494 1.00 94.94 72 SER A C 1
ATOM 533 O O . SER A 1 72 ? -8.666 2.439 2.277 1.00 94.94 72 SER A O 1
ATOM 535 N N . LEU A 1 73 ? -7.529 1.657 4.062 1.00 93.19 73 LEU A N 1
ATOM 536 C CA . LEU A 1 73 ? -6.677 0.696 3.385 1.00 93.19 73 LEU A CA 1
ATOM 537 C C . LEU A 1 73 ? -6.926 -0.691 3.988 1.00 93.19 73 LEU A C 1
ATOM 539 O O . LEU A 1 73 ? -6.967 -0.812 5.215 1.00 93.19 73 LEU A O 1
ATOM 543 N N . PRO A 1 74 ? -7.080 -1.737 3.160 1.00 91.56 74 PRO A N 1
ATOM 544 C CA . PRO A 1 74 ? -7.275 -3.087 3.664 1.00 91.56 74 PRO A CA 1
ATOM 545 C C . PRO A 1 74 ? -6.001 -3.586 4.346 1.00 91.56 74 PRO A C 1
ATOM 547 O O . PRO A 1 74 ? -4.902 -3.441 3.801 1.00 91.56 74 PRO A O 1
ATOM 550 N N . VAL A 1 75 ? -6.152 -4.211 5.511 1.00 88.69 75 VAL A N 1
ATOM 551 C CA . VAL A 1 75 ? -5.073 -4.987 6.126 1.00 88.69 75 VAL A CA 1
ATOM 552 C C . VAL A 1 75 ? -5.094 -6.374 5.489 1.00 88.69 75 VAL A C 1
ATOM 554 O O . VAL A 1 75 ? -6.147 -6.989 5.342 1.00 88.69 75 VAL A O 1
ATOM 557 N N . SER A 1 76 ? -3.937 -6.848 5.031 1.00 84.44 76 SER A N 1
ATOM 558 C CA . SER A 1 76 ? -3.823 -8.150 4.374 1.00 84.44 76 SER A CA 1
ATOM 559 C C . SER A 1 76 ? -2.608 -8.906 4.879 1.00 84.44 76 SER A C 1
ATOM 561 O O . SER A 1 76 ? -1.519 -8.348 5.009 1.00 84.44 76 SER A O 1
ATOM 563 N N . ASP A 1 77 ? -2.794 -10.203 5.099 1.00 84.31 77 ASP A N 1
ATOM 564 C CA . ASP A 1 77 ? -1.743 -11.171 5.391 1.00 84.31 77 ASP A CA 1
ATOM 565 C C . ASP A 1 77 ? -1.213 -11.879 4.127 1.00 84.31 77 ASP A C 1
ATOM 567 O O . ASP A 1 77 ? -0.324 -12.731 4.212 1.00 84.31 77 ASP A O 1
ATOM 571 N N . SER A 1 78 ? -1.729 -11.519 2.946 1.00 87.75 78 SER A N 1
ATOM 572 C CA . SER A 1 78 ? -1.372 -12.124 1.665 1.00 87.75 78 SER A CA 1
ATOM 573 C C . SER A 1 78 ? -0.392 -11.258 0.866 1.00 87.75 78 SER A C 1
ATOM 575 O O . SER A 1 78 ? -0.668 -10.080 0.631 1.00 87.75 78 SER A O 1
ATOM 577 N N . PRO A 1 79 ? 0.695 -11.834 0.314 1.00 85.94 79 PRO A N 1
ATOM 578 C CA . PRO A 1 79 ? 1.642 -11.083 -0.512 1.00 85.94 79 PRO A CA 1
ATOM 579 C C . PRO A 1 79 ? 1.029 -10.554 -1.821 1.00 85.94 79 PRO A C 1
ATOM 581 O O . PRO A 1 79 ? 1.568 -9.622 -2.407 1.00 85.94 79 PRO A O 1
ATOM 584 N N . PHE A 1 80 ? -0.095 -11.114 -2.282 1.00 86.00 80 PHE A N 1
ATOM 585 C CA . PHE A 1 80 ? -0.756 -10.691 -3.524 1.00 86.00 80 PHE A CA 1
ATOM 586 C C . PHE A 1 80 ? -1.568 -9.400 -3.375 1.00 86.00 80 PHE A C 1
ATOM 588 O O . PHE A 1 80 ? -1.839 -8.726 -4.366 1.00 86.00 80 PHE A O 1
ATOM 595 N N . THR A 1 81 ? -1.967 -9.065 -2.149 1.00 87.19 81 THR A N 1
ATOM 596 C CA . THR A 1 81 ? -2.783 -7.882 -1.840 1.00 87.19 81 THR A CA 1
ATOM 597 C C . THR A 1 81 ? -2.132 -6.972 -0.798 1.00 87.19 81 THR A C 1
ATOM 599 O O . THR A 1 81 ? -2.738 -5.983 -0.393 1.00 87.19 81 THR A O 1
ATOM 602 N N . ALA A 1 82 ? -0.902 -7.282 -0.378 1.00 89.81 82 ALA A N 1
ATOM 603 C CA . ALA A 1 82 ? -0.140 -6.490 0.576 1.00 89.81 82 ALA A CA 1
ATOM 604 C C . ALA A 1 82 ? 0.093 -5.052 0.080 1.00 89.81 82 ALA A C 1
ATOM 606 O O . ALA A 1 82 ? 0.319 -4.795 -1.108 1.00 89.81 82 ALA A O 1
ATOM 607 N N . LEU A 1 83 ? 0.063 -4.109 1.021 1.00 91.94 83 LEU A N 1
ATOM 608 C CA . LEU A 1 83 ? 0.313 -2.695 0.760 1.00 91.94 83 LEU A CA 1
ATOM 609 C C . LEU A 1 83 ? 1.814 -2.434 0.572 1.00 91.94 83 LEU A C 1
ATOM 611 O O . LEU A 1 83 ? 2.654 -3.010 1.257 1.00 91.94 83 LEU A O 1
ATOM 615 N N . LYS A 1 84 ? 2.150 -1.517 -0.341 1.00 93.25 84 LYS A N 1
ATOM 616 C CA . LYS A 1 84 ? 3.532 -1.086 -0.610 1.00 93.25 84 LYS A CA 1
ATOM 617 C C . LYS A 1 84 ? 3.949 0.007 0.375 1.00 93.25 84 LYS A C 1
ATOM 619 O O . LYS A 1 84 ? 3.952 1.191 0.028 1.00 93.25 84 LYS A O 1
ATOM 624 N N . LEU A 1 85 ? 4.225 -0.402 1.610 1.00 93.69 85 LEU A N 1
ATOM 625 C CA . LEU A 1 85 ? 4.548 0.470 2.737 1.00 93.69 85 LEU A CA 1
ATOM 626 C C . LEU A 1 85 ? 5.808 -0.013 3.463 1.00 93.69 85 LEU A C 1
ATOM 628 O O . LEU A 1 85 ? 6.126 -1.198 3.433 1.00 93.69 85 LEU A O 1
ATOM 632 N N . GLU A 1 86 ? 6.487 0.914 4.125 1.00 92.81 86 GLU A N 1
ATOM 633 C CA . GLU A 1 86 ? 7.575 0.663 5.073 1.00 92.81 86 GLU A CA 1
ATOM 634 C C . GLU A 1 86 ? 7.480 1.647 6.251 1.00 92.81 86 GLU A C 1
ATOM 636 O O . GLU A 1 86 ? 6.793 2.674 6.154 1.00 92.81 86 GLU A O 1
ATOM 641 N N . ASN A 1 87 ? 8.159 1.359 7.364 1.00 89.75 87 ASN A N 1
ATOM 642 C CA . ASN A 1 87 ? 8.259 2.302 8.483 1.00 89.75 87 ASN A CA 1
ATOM 643 C C . ASN A 1 87 ? 9.018 3.572 8.031 1.00 89.75 87 ASN A C 1
ATOM 645 O O . ASN A 1 87 ? 10.028 3.486 7.328 1.00 89.75 87 ASN A O 1
ATOM 649 N N . GLY A 1 88 ? 8.477 4.754 8.361 1.00 74.62 88 GLY A N 1
ATOM 650 C CA . GLY A 1 88 ? 8.797 6.026 7.687 1.00 74.62 88 GLY A CA 1
ATOM 651 C C . GLY A 1 88 ? 9.860 6.926 8.305 1.00 74.62 88 GLY A C 1
ATOM 652 O O . GLY A 1 88 ? 10.010 6.922 9.544 1.00 74.62 88 GLY A O 1
#

Organism: Salmonella typhimurium (NCBI:txid90371)

Radius of gyration: 14.93 Å; chains: 1; bounding box: 26×38×36 Å